Protein AF-A0A7J5ZE96-F1 (afdb_monomer_lite)

InterPro domains:
  IPR052607 Centrosomal protein 104 kDa-like [PTHR13371] (4-85)

Radius of gyration: 20.52 Å; chains: 1; bounding box: 30×46×50 Å

Secondary structure (DSSP, 8-state):
-PPPHHHHHHHHHHHGGG-----------S----HHHHHHHHTTS-HHHHHHHHHHHHHHHHHHHTT-HHHHHHHHHHHHHHHHT-

Foldseek 3Di:
DDDDPVRVVVVVVVVVVVPPPPPDPPDDPPVPDDVVNVVVCVVPHDPVLSVVLVVLVVVLVVCVVVVVVVSNVVSVVVSVVSVVVD

pLDDT: mean 70.99, std 17.48, range [40.69, 93.12]

Sequence (86 aa):
MHPSREQLIEHYLNSTQLESALDTTFMGKCESISPLDDLAFDMYQDPEVAHIIRLLDQKKQDMVRQEKYEQAKNLKQAIADLQKNN

Organism: Dissostichus mawsoni (NCBI:txid36200)

Structure (mmCIF, N/CA/C/O backbone):
data_AF-A0A7J5ZE96-F1
#
_entry.id   AF-A0A7J5ZE96-F1
#
loop_
_atom_site.group_PDB
_atom_site.id
_atom_site.type_symbol
_atom_site.label_atom_id
_atom_site.label_alt_id
_atom_site.label_comp_id
_atom_site.label_asym_id
_atom_site.label_entity_id
_atom_site.label_seq_id
_atom_site.pdbx_PDB_ins_code
_atom_site.Cartn_x
_atom_site.Cartn_y
_atom_site.Cartn_z
_atom_site.occupancy
_atom_site.B_iso_or_equiv
_atom_site.auth_seq_id
_atom_site.auth_comp_id
_atom_site.auth_asym_id
_atom_site.auth_atom_id
_atom_site.pdbx_PDB_model_num
ATOM 1 N N . MET A 1 1 ? 6.502 32.920 -40.856 1.00 48.78 1 MET A N 1
ATOM 2 C CA . MET A 1 1 ? 6.889 33.501 -39.554 1.00 48.78 1 MET A CA 1
ATOM 3 C C . MET A 1 1 ? 6.507 32.486 -38.491 1.00 48.78 1 MET A C 1
ATOM 5 O O . MET A 1 1 ? 5.321 32.220 -38.357 1.00 48.78 1 MET A O 1
ATOM 9 N N . HIS A 1 2 ? 7.478 31.828 -37.853 1.00 55.47 2 HIS A N 1
ATOM 10 C CA . HIS A 1 2 ? 7.197 30.929 -36.727 1.00 55.47 2 HIS A CA 1
ATOM 11 C C . HIS A 1 2 ? 6.984 31.779 -35.467 1.00 55.47 2 HIS A C 1
ATOM 13 O O . HIS A 1 2 ? 7.706 32.767 -35.312 1.00 55.47 2 HIS A O 1
ATOM 19 N N . PRO A 1 3 ? 6.016 31.441 -34.598 1.00 74.62 3 PRO A N 1
ATOM 20 C CA . PRO A 1 3 ? 5.829 32.167 -33.349 1.00 74.62 3 PRO A CA 1
ATOM 21 C C . PRO A 1 3 ? 7.103 32.080 -32.506 1.00 74.62 3 PRO A C 1
ATOM 23 O O . PRO A 1 3 ? 7.713 31.011 -32.402 1.00 74.62 3 PRO A O 1
ATOM 26 N N . SER A 1 4 ? 7.514 33.215 -31.936 1.00 82.31 4 SER A N 1
ATOM 27 C CA . SER A 1 4 ? 8.660 33.246 -31.026 1.00 82.31 4 SER A CA 1
ATOM 28 C C . SER A 1 4 ? 8.319 32.505 -29.736 1.00 82.31 4 SER A C 1
ATOM 30 O O . SER A 1 4 ? 7.153 32.393 -29.346 1.00 82.31 4 SER A O 1
ATOM 32 N N . ARG A 1 5 ? 9.347 32.017 -29.044 1.00 77.56 5 ARG A N 1
ATOM 33 C CA . ARG A 1 5 ? 9.205 31.290 -27.779 1.00 77.56 5 ARG A CA 1
ATOM 34 C C . ARG A 1 5 ? 8.400 32.086 -26.748 1.00 77.56 5 ARG A C 1
ATOM 36 O O . ARG A 1 5 ? 7.619 31.484 -26.019 1.00 77.56 5 ARG A O 1
ATOM 43 N N . GLU A 1 6 ? 8.542 33.412 -26.710 1.00 84.44 6 GLU A N 1
ATOM 44 C CA . GLU A 1 6 ? 7.767 34.254 -25.789 1.00 84.44 6 GLU A CA 1
ATOM 45 C C . GLU A 1 6 ? 6.259 34.196 -26.080 1.00 84.44 6 GLU A C 1
ATOM 47 O O . GLU A 1 6 ? 5.457 34.078 -25.158 1.00 84.44 6 GLU A O 1
ATOM 52 N N . GLN A 1 7 ? 5.871 34.179 -27.358 1.00 80.81 7 GLN A N 1
ATOM 53 C CA . GLN A 1 7 ? 4.464 34.176 -27.773 1.00 80.81 7 GLN A CA 1
ATOM 54 C C . GLN A 1 7 ? 3.757 32.864 -27.414 1.00 80.81 7 GLN A C 1
ATOM 56 O O . GLN A 1 7 ? 2.571 32.856 -27.089 1.00 80.81 7 GLN A O 1
ATOM 61 N N . LEU A 1 8 ? 4.490 31.748 -27.444 1.00 81.88 8 LEU A N 1
ATOM 62 C CA . LEU A 1 8 ? 3.963 30.448 -27.027 1.00 81.88 8 LEU A CA 1
ATOM 63 C C . LEU A 1 8 ? 3.740 30.386 -25.510 1.00 81.88 8 LEU A C 1
ATOM 65 O O . LEU A 1 8 ? 2.752 29.806 -25.062 1.00 81.88 8 LEU A O 1
ATOM 69 N N . ILE A 1 9 ? 4.626 31.010 -24.727 1.00 81.88 9 ILE A N 1
ATOM 70 C CA . ILE A 1 9 ? 4.518 31.058 -23.263 1.00 81.88 9 ILE A CA 1
ATOM 71 C C . ILE A 1 9 ? 3.308 31.901 -22.846 1.00 81.88 9 ILE A C 1
ATOM 73 O O . ILE A 1 9 ? 2.518 31.456 -22.015 1.00 81.88 9 ILE A O 1
ATOM 77 N N . GLU A 1 10 ? 3.113 33.074 -23.452 1.00 83.12 10 GLU A N 1
ATOM 78 C CA . GLU A 1 10 ? 1.952 33.924 -23.153 1.00 83.12 10 GLU A CA 1
ATOM 79 C C . GLU A 1 10 ? 0.624 33.248 -23.505 1.00 83.12 10 GLU A C 1
ATOM 81 O O . GLU A 1 10 ? -0.323 33.303 -22.720 1.00 83.12 10 GLU A O 1
ATOM 86 N N . HIS A 1 11 ? 0.552 32.560 -24.650 1.00 78.19 11 HIS A N 1
ATOM 87 C CA . HIS A 1 11 ? -0.650 31.820 -25.037 1.00 78.19 11 HIS A CA 1
ATOM 88 C C . HIS A 1 11 ? -1.004 30.739 -24.007 1.00 78.19 11 HIS A C 1
ATOM 90 O O 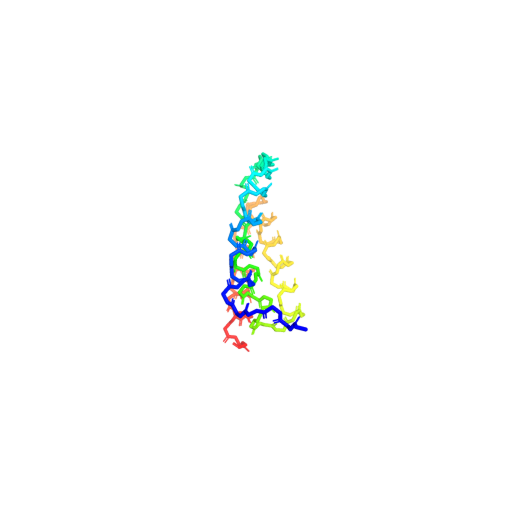. HIS A 1 11 ? -2.174 30.563 -23.662 1.00 78.19 11 HIS A O 1
ATOM 96 N N . TYR A 1 12 ? 0.003 30.036 -23.486 1.00 74.56 12 TYR A N 1
ATOM 97 C CA . TYR A 1 12 ? -0.210 29.000 -22.482 1.00 74.56 12 TYR A CA 1
ATOM 98 C C . TYR A 1 12 ? -0.703 29.593 -21.159 1.00 74.56 12 TYR A C 1
ATOM 100 O O . TYR A 1 12 ? -1.721 29.153 -20.636 1.00 74.56 12 TYR A O 1
ATOM 108 N N . LEU A 1 13 ? -0.052 30.651 -20.667 1.00 79.12 13 LEU A N 1
ATOM 109 C CA . LEU A 1 13 ? -0.434 31.323 -19.419 1.00 79.12 13 LEU A CA 1
ATOM 110 C C . LEU A 1 13 ? -1.847 31.921 -19.474 1.00 79.12 13 LEU A C 1
ATOM 112 O O . LEU A 1 13 ? -2.571 31.885 -18.480 1.00 79.12 13 LEU A O 1
ATOM 116 N N . ASN A 1 14 ? -2.258 32.429 -20.637 1.00 69.31 14 ASN A N 1
ATOM 117 C CA . ASN A 1 14 ? -3.606 32.957 -20.836 1.00 69.31 14 ASN A CA 1
ATOM 118 C C . ASN A 1 14 ? -4.671 31.853 -20.944 1.00 69.31 14 ASN A C 1
ATOM 120 O O . ASN A 1 14 ? -5.817 32.083 -20.564 1.00 69.31 14 ASN A O 1
ATOM 124 N N . SER A 1 15 ? -4.307 30.656 -21.416 1.00 58.16 15 SER A N 1
ATOM 125 C CA . SER A 1 15 ? -5.241 29.529 -21.567 1.00 58.16 15 SER A CA 1
ATOM 126 C C . SER A 1 15 ? -5.582 28.867 -20.225 1.00 58.16 15 SER A C 1
ATOM 128 O O . SER A 1 15 ? -6.722 28.459 -20.012 1.00 58.16 15 SER A O 1
ATOM 130 N N . THR A 1 16 ? -4.637 28.824 -19.279 1.00 54.19 16 THR A N 1
ATOM 131 C CA . THR A 1 16 ? -4.807 28.153 -17.975 1.00 54.19 16 THR A CA 1
ATOM 132 C C . THR A 1 16 ? -5.887 28.788 -17.087 1.00 54.19 16 THR A C 1
ATOM 134 O O . THR A 1 16 ? -6.434 28.120 -16.213 1.00 54.19 16 THR A O 1
ATOM 137 N N . GLN A 1 17 ? -6.249 30.058 -17.305 1.00 51.09 17 GLN A N 1
ATOM 138 C CA . GLN A 1 17 ? -7.318 30.705 -16.530 1.00 51.09 17 GLN A CA 1
ATOM 139 C C . GLN A 1 17 ? -8.734 30.214 -16.889 1.00 51.09 17 GLN A C 1
ATOM 141 O O . GLN A 1 17 ? -9.655 30.459 -16.113 1.00 51.09 17 GLN A O 1
ATOM 146 N N . LEU A 1 18 ? -8.935 29.497 -18.007 1.00 48.69 18 LEU A N 1
ATOM 147 C CA . LEU A 1 18 ? -10.270 29.039 -18.424 1.00 48.69 18 LEU A CA 1
ATOM 148 C C . LEU A 1 18 ? -10.670 27.651 -17.874 1.00 48.69 18 LEU A C 1
ATOM 150 O O . LEU A 1 18 ? -11.848 27.311 -17.913 1.00 48.69 18 LEU A O 1
ATOM 154 N N . GLU A 1 19 ? -9.739 26.864 -17.321 1.00 47.03 19 GLU A N 1
ATOM 155 C CA . GLU A 1 19 ? -10.006 25.501 -16.806 1.00 47.03 19 GLU A CA 1
ATOM 156 C C . GLU A 1 19 ? -10.202 25.424 -15.278 1.00 47.03 19 GLU A C 1
ATOM 158 O O . GLU A 1 19 ? -10.156 24.354 -14.675 1.00 47.03 19 GLU A O 1
ATOM 163 N N . SER A 1 20 ? -10.500 26.547 -14.617 1.00 48.41 20 SER A N 1
ATOM 164 C CA . SER A 1 20 ? -10.877 26.570 -13.190 1.00 48.41 20 SER A CA 1
ATOM 165 C C . SER A 1 20 ? -12.348 26.180 -12.960 1.00 48.41 20 SER A C 1
ATOM 167 O O . SER A 1 20 ? -13.070 26.860 -12.233 1.00 48.41 20 SER A O 1
ATOM 169 N N . ALA A 1 21 ? -12.812 25.109 -13.610 1.00 48.81 21 ALA A N 1
ATOM 170 C CA . ALA A 1 21 ? -14.205 24.656 -13.552 1.00 48.81 21 ALA A CA 1
ATOM 171 C C . ALA A 1 21 ? -14.369 23.126 -13.482 1.00 48.81 21 ALA A C 1
ATOM 173 O O . ALA A 1 21 ? -15.350 22.588 -13.987 1.00 48.81 21 ALA A O 1
ATOM 174 N N . LEU A 1 22 ? -13.453 22.410 -12.825 1.00 46.97 22 LEU A N 1
ATOM 175 C CA . LEU A 1 22 ? -13.714 21.029 -12.400 1.00 46.97 22 LEU A CA 1
ATOM 176 C C . LEU A 1 22 ? -14.173 21.012 -10.939 1.00 46.97 22 LEU A C 1
ATOM 178 O O . LEU A 1 22 ? -13.490 20.534 -10.036 1.00 46.97 22 LEU A O 1
ATOM 182 N N . ASP A 1 23 ? -15.369 21.562 -10.736 1.00 46.38 23 ASP A N 1
ATOM 183 C CA . ASP A 1 23 ? -16.248 21.189 -9.635 1.00 46.38 23 ASP A CA 1
ATOM 184 C C . ASP A 1 23 ? -16.672 19.731 -9.859 1.00 46.38 23 ASP A C 1
ATOM 186 O O . ASP A 1 23 ? -17.538 19.425 -10.676 1.00 46.38 23 ASP A O 1
ATOM 190 N N . THR A 1 24 ? -16.015 18.796 -9.177 1.00 44.09 24 THR A N 1
ATOM 191 C CA . THR A 1 24 ? -16.610 17.485 -8.931 1.00 44.09 24 THR A CA 1
ATOM 192 C C . THR A 1 24 ? -16.400 17.118 -7.477 1.00 44.09 24 THR A C 1
ATOM 194 O O . THR A 1 24 ? -15.302 16.849 -6.985 1.00 44.09 24 THR A O 1
ATOM 197 N N . THR A 1 25 ? -17.513 17.185 -6.765 1.00 47.72 25 THR A N 1
ATOM 198 C CA . THR A 1 25 ? -17.702 16.719 -5.404 1.00 47.72 25 THR A CA 1
ATOM 199 C C . THR A 1 25 ? -17.348 15.229 -5.334 1.00 47.72 25 THR A C 1
ATOM 201 O O . THR A 1 25 ? -18.190 14.363 -5.553 1.00 47.72 25 THR A O 1
ATOM 204 N N . PHE A 1 26 ? -16.093 14.909 -5.009 1.00 41.16 26 PHE A N 1
ATOM 205 C CA . PHE A 1 26 ? -15.676 13.554 -4.641 1.00 41.16 26 PHE A CA 1
ATOM 206 C C . PHE A 1 26 ? -16.082 13.288 -3.1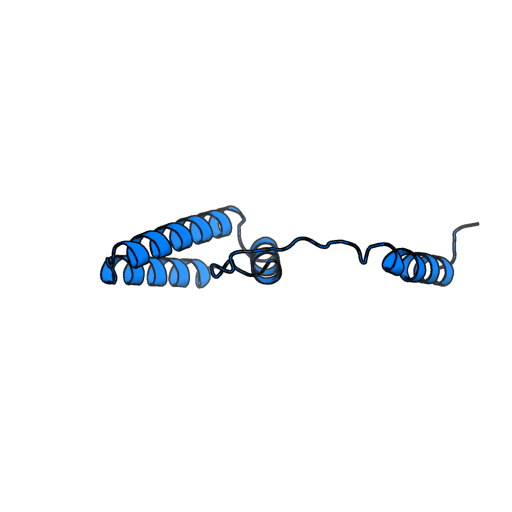79 1.00 41.16 26 PHE A C 1
ATOM 208 O O . PHE A 1 26 ? -15.279 13.323 -2.242 1.00 41.16 26 PHE A O 1
ATOM 215 N N . MET A 1 27 ? -17.387 13.084 -2.973 1.00 43.94 27 MET A N 1
ATOM 216 C CA . MET A 1 27 ? -17.911 12.386 -1.800 1.00 43.94 27 MET A CA 1
ATOM 217 C C . MET A 1 27 ? -17.285 10.990 -1.760 1.00 43.94 27 MET A C 1
ATOM 219 O O . MET A 1 27 ? -17.420 10.221 -2.706 1.00 43.94 27 MET A O 1
ATOM 223 N N . GLY A 1 28 ? -16.632 10.655 -0.647 1.00 40.88 28 GLY A N 1
ATOM 224 C CA . GLY A 1 28 ? -16.122 9.306 -0.399 1.00 40.88 28 GLY A CA 1
ATOM 225 C C . GLY A 1 28 ? -14.610 9.188 -0.518 1.00 40.88 28 GLY A C 1
ATOM 226 O O . GLY A 1 28 ? -14.104 8.383 -1.290 1.00 40.88 28 GLY A O 1
ATOM 227 N N . LYS A 1 29 ? -13.884 9.925 0.325 1.00 40.69 29 LYS A N 1
ATOM 228 C CA . LYS A 1 29 ? -12.489 9.618 0.650 1.00 40.69 29 LYS A CA 1
ATOM 229 C C . LYS A 1 29 ? -12.445 8.330 1.496 1.00 40.69 29 LYS A C 1
ATOM 231 O O . LYS A 1 29 ? -12.145 8.370 2.682 1.00 40.69 29 LYS A O 1
ATOM 236 N N . CYS A 1 30 ? -12.803 7.186 0.904 1.00 44.16 30 CYS A N 1
ATOM 237 C CA . CYS A 1 30 ? -11.980 5.998 1.131 1.00 44.16 30 CYS A CA 1
ATOM 238 C C . CYS A 1 30 ? -10.587 6.385 0.638 1.00 44.16 30 CYS A C 1
ATOM 240 O O . CYS A 1 30 ? -10.499 7.148 -0.317 1.00 44.16 30 CYS A O 1
ATOM 242 N N . GLU A 1 31 ? -9.535 5.942 1.311 1.00 49.75 31 GLU A N 1
ATOM 243 C CA . GLU A 1 31 ? -8.131 6.274 1.042 1.00 49.75 31 GLU A CA 1
ATOM 244 C C . GLU A 1 31 ? -7.682 5.774 -0.350 1.00 49.75 31 GLU A C 1
ATOM 246 O O . GLU A 1 31 ? -6.836 4.896 -0.482 1.00 49.75 31 GLU A O 1
ATOM 251 N N . SER A 1 32 ? -8.292 6.295 -1.413 1.00 53.06 32 SER A N 1
ATOM 252 C CA . SER A 1 32 ? -7.880 6.126 -2.789 1.00 53.06 32 SER A CA 1
ATOM 253 C C . SER A 1 32 ? -6.575 6.892 -2.920 1.00 53.06 32 SER A C 1
ATOM 255 O O . SER A 1 32 ? -6.588 8.126 -2.922 1.00 53.06 32 SER A O 1
ATOM 257 N N . ILE A 1 33 ? -5.471 6.141 -2.918 1.00 56.94 33 ILE A N 1
ATOM 258 C CA . ILE A 1 33 ? -4.230 6.419 -3.654 1.00 56.94 33 ILE A CA 1
ATOM 259 C C . ILE A 1 33 ? -4.354 7.695 -4.490 1.00 56.94 33 ILE A C 1
ATOM 261 O O . ILE A 1 33 ? -5.200 7.782 -5.384 1.00 56.94 33 ILE A O 1
ATOM 265 N N . SER A 1 34 ? -3.587 8.727 -4.122 1.00 51.59 34 SER A N 1
ATOM 266 C CA . SER A 1 34 ? -3.710 10.020 -4.791 1.00 51.59 34 SER A CA 1
ATOM 267 C C . SER A 1 34 ? -3.386 9.855 -6.278 1.00 51.59 34 SER A C 1
ATOM 269 O O . SER A 1 34 ? -2.500 9.075 -6.614 1.00 51.59 34 SER A O 1
ATOM 271 N N . PRO A 1 35 ? -4.005 10.636 -7.179 1.00 55.66 35 PRO A N 1
ATOM 272 C CA . PRO A 1 35 ? -3.678 10.612 -8.611 1.00 55.66 35 PRO A CA 1
ATOM 273 C C . PRO A 1 35 ? -2.183 10.831 -8.900 1.00 55.66 35 PRO A C 1
ATOM 275 O O . PRO A 1 35 ? -1.668 10.429 -9.936 1.00 55.66 35 PRO A O 1
ATOM 278 N N . LEU A 1 36 ? -1.486 11.478 -7.963 1.00 50.09 36 LEU A N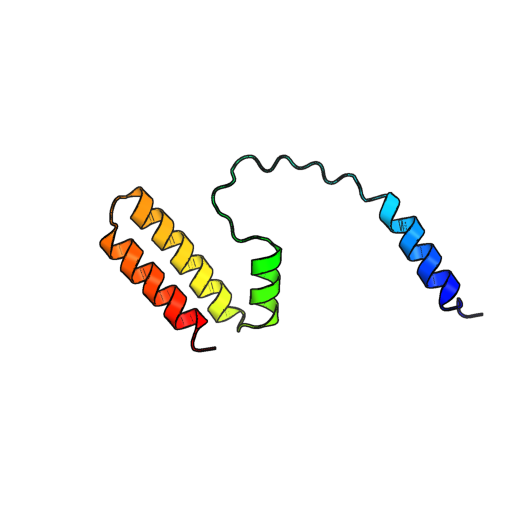 1
ATOM 279 C CA . LEU A 1 36 ? -0.042 11.683 -7.981 1.00 50.09 36 LEU A CA 1
ATOM 280 C C . LEU A 1 36 ? 0.750 10.417 -7.617 1.00 50.09 36 LEU A C 1
ATOM 282 O O . LEU A 1 36 ? 1.811 10.209 -8.195 1.00 50.09 36 LEU A O 1
ATOM 286 N N . ASP A 1 37 ? 0.242 9.576 -6.709 1.00 57.41 37 ASP A N 1
ATOM 287 C CA . ASP A 1 37 ? 0.831 8.265 -6.403 1.00 57.41 37 ASP A CA 1
ATOM 288 C C . ASP A 1 37 ? 0.621 7.297 -7.569 1.00 57.41 37 ASP A C 1
ATOM 290 O O . ASP A 1 37 ? 1.553 6.590 -7.931 1.00 57.41 37 ASP A O 1
ATOM 294 N N . ASP A 1 38 ? -0.556 7.327 -8.206 1.00 60.12 38 ASP A N 1
ATOM 295 C CA . ASP A 1 38 ? -0.848 6.553 -9.419 1.00 60.12 38 ASP A CA 1
ATOM 296 C C . ASP A 1 38 ? 0.085 6.942 -10.577 1.00 60.12 38 ASP A C 1
ATOM 298 O O . ASP A 1 38 ? 0.672 6.069 -11.206 1.00 60.12 38 ASP A O 1
ATOM 302 N N . LEU A 1 39 ? 0.305 8.241 -10.814 1.00 55.91 39 LEU A N 1
ATOM 303 C CA . LEU A 1 39 ? 1.229 8.713 -11.852 1.00 55.91 39 LEU A CA 1
ATOM 304 C C . LEU A 1 39 ? 2.697 8.398 -11.518 1.00 55.91 39 LEU A C 1
ATOM 306 O O . LEU A 1 39 ? 3.471 8.050 -12.406 1.00 55.91 39 LEU A O 1
ATOM 310 N N . ALA A 1 40 ? 3.096 8.501 -10.248 1.00 59.06 40 ALA A N 1
ATOM 311 C CA . ALA A 1 40 ? 4.441 8.133 -9.811 1.00 59.06 40 ALA A CA 1
ATOM 312 C C . ALA A 1 40 ? 4.701 6.618 -9.933 1.00 59.06 40 ALA A C 1
ATOM 314 O O . ALA A 1 40 ? 5.824 6.225 -10.244 1.00 59.06 40 ALA A O 1
ATOM 315 N N . PHE A 1 41 ? 3.673 5.783 -9.742 1.00 55.81 41 PHE A N 1
ATOM 316 C CA . PHE A 1 41 ? 3.710 4.337 -9.980 1.00 55.81 41 PHE A CA 1
ATOM 317 C C . PHE A 1 41 ? 3.734 3.992 -11.473 1.00 55.81 41 PHE A C 1
ATOM 319 O O . PHE A 1 41 ? 4.624 3.266 -11.909 1.00 55.81 41 PHE A O 1
ATOM 326 N N . ASP A 1 42 ? 2.814 4.551 -12.262 1.00 54.72 42 ASP A N 1
ATOM 327 C CA . ASP A 1 42 ? 2.675 4.286 -13.702 1.00 54.72 42 ASP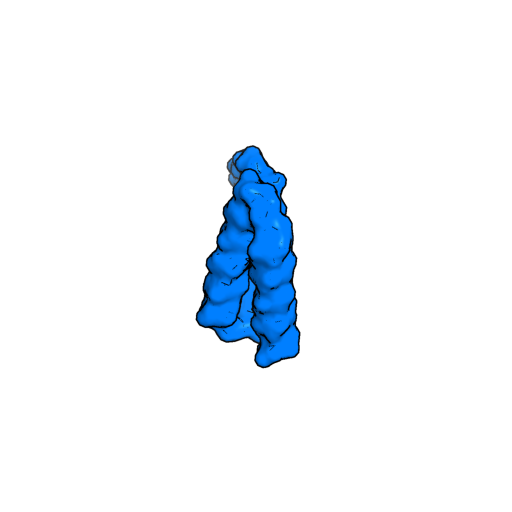 A CA 1
ATOM 328 C C . ASP A 1 42 ? 3.904 4.741 -14.508 1.00 54.72 42 ASP A C 1
ATOM 330 O O . ASP A 1 42 ? 4.161 4.241 -15.603 1.00 54.72 42 ASP A O 1
ATOM 334 N N . MET A 1 43 ? 4.681 5.693 -13.979 1.00 56.91 43 MET A N 1
ATOM 335 C CA . MET A 1 43 ? 5.901 6.192 -14.618 1.00 56.91 43 MET A CA 1
ATOM 336 C C . MET A 1 43 ? 7.184 5.435 -14.231 1.00 56.91 43 MET A C 1
ATOM 338 O O . MET A 1 43 ? 8.181 5.588 -14.936 1.00 56.91 43 MET A O 1
ATOM 342 N N . TYR A 1 44 ? 7.194 4.656 -13.140 1.00 54.09 44 TYR A N 1
ATOM 343 C CA . TYR A 1 44 ? 8.402 3.978 -12.627 1.00 54.09 44 TYR A CA 1
ATOM 344 C C . TYR A 1 44 ? 8.268 2.457 -12.449 1.00 54.09 44 TYR A C 1
ATOM 346 O O . TYR A 1 44 ? 9.292 1.795 -12.288 1.00 54.09 44 TYR A O 1
ATOM 354 N N . GLN A 1 45 ? 7.061 1.889 -12.494 1.00 56.81 45 GLN A N 1
ATOM 355 C CA . GLN A 1 45 ? 6.835 0.445 -12.397 1.00 56.81 45 GLN A CA 1
ATOM 356 C C . GLN A 1 45 ? 6.285 -0.156 -13.690 1.00 56.81 45 GLN A C 1
ATOM 358 O O . GLN A 1 45 ? 5.631 0.509 -14.489 1.00 56.81 45 GLN A O 1
ATOM 363 N N . ASP A 1 46 ? 6.535 -1.456 -13.862 1.00 70.38 46 ASP A N 1
ATOM 364 C CA . ASP A 1 46 ? 5.877 -2.269 -14.878 1.00 70.38 46 ASP A CA 1
ATOM 365 C C . ASP A 1 46 ? 4.343 -2.147 -14.711 1.00 70.38 46 ASP A C 1
ATOM 367 O O . ASP A 1 46 ? 3.835 -2.397 -13.608 1.00 70.38 46 ASP A O 1
ATOM 371 N N . PRO A 1 47 ? 3.587 -1.755 -15.757 1.00 71.38 47 PRO A N 1
ATOM 372 C CA . PRO A 1 47 ? 2.132 -1.606 -15.685 1.00 71.38 47 PRO A CA 1
ATOM 373 C C . PRO A 1 47 ? 1.418 -2.876 -15.194 1.00 71.38 47 PRO A C 1
ATOM 375 O O . PRO A 1 47 ? 0.330 -2.794 -14.616 1.00 71.38 47 PRO A O 1
ATOM 378 N N . GLU A 1 48 ? 2.032 -4.051 -15.354 1.00 75.88 48 GLU A N 1
ATOM 379 C CA . GLU A 1 48 ? 1.530 -5.304 -14.792 1.00 75.88 48 GLU A CA 1
ATOM 380 C C . GLU A 1 48 ? 1.628 -5.335 -13.254 1.00 75.88 48 GLU A C 1
ATOM 382 O O . GLU A 1 48 ? 0.672 -5.706 -12.567 1.00 75.88 48 GLU A O 1
ATOM 387 N N . VAL A 1 49 ? 2.744 -4.870 -12.684 1.00 78.00 49 VAL A N 1
ATOM 388 C CA . VAL A 1 49 ? 2.979 -4.834 -11.230 1.00 78.00 49 VAL A CA 1
ATOM 389 C C . VAL A 1 49 ? 2.061 -3.818 -10.548 1.00 78.00 49 VAL A C 1
ATOM 391 O O . VAL A 1 49 ? 1.470 -4.125 -9.506 1.00 78.00 49 VAL A O 1
ATOM 394 N N . ALA A 1 50 ? 1.864 -2.647 -11.161 1.00 78.38 50 ALA A N 1
ATOM 395 C CA . ALA A 1 50 ? 0.933 -1.634 -10.669 1.00 78.38 50 ALA A CA 1
ATOM 396 C C . ALA A 1 50 ? -0.505 -2.182 -10.589 1.00 78.38 50 ALA A C 1
ATOM 398 O O . ALA A 1 50 ? -1.190 -2.023 -9.571 1.00 78.38 50 ALA A O 1
ATOM 399 N N . HIS A 1 51 ? -0.950 -2.909 -11.620 1.00 81.62 51 HIS A N 1
ATOM 400 C CA . HIS A 1 51 ? -2.263 -3.553 -11.631 1.00 81.62 51 HIS A CA 1
ATOM 401 C C . HIS A 1 51 ? -2.415 -4.593 -10.508 1.00 81.62 51 HIS A C 1
ATOM 403 O O . HIS A 1 51 ? -3.426 -4.607 -9.796 1.00 81.62 51 HIS A O 1
ATOM 409 N N . ILE A 1 52 ? -1.392 -5.428 -10.297 1.00 85.69 52 ILE A N 1
ATOM 410 C CA . ILE A 1 52 ? -1.382 -6.447 -9.238 1.00 85.69 52 ILE A CA 1
ATOM 411 C C . ILE A 1 52 ? -1.460 -5.797 -7.850 1.00 85.69 52 ILE A C 1
ATOM 413 O O . ILE A 1 52 ? -2.244 -6.239 -7.007 1.00 85.69 52 ILE A O 1
ATOM 417 N N . ILE A 1 53 ? -0.701 -4.727 -7.603 1.00 85.12 53 ILE A N 1
ATOM 418 C CA . ILE A 1 53 ? -0.700 -4.025 -6.312 1.00 85.12 53 ILE A CA 1
ATOM 419 C C . ILE A 1 53 ? -2.075 -3.423 -6.002 1.00 85.12 53 ILE A C 1
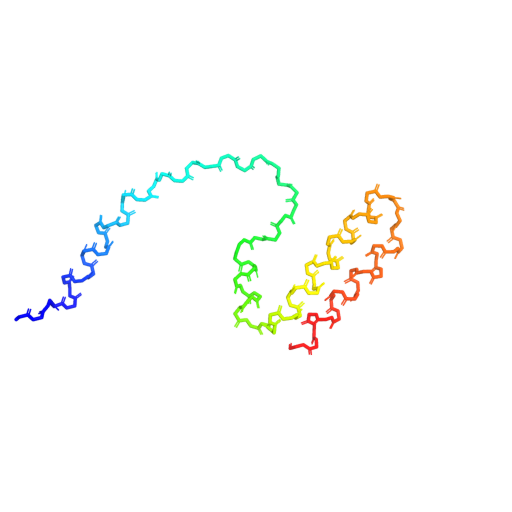ATOM 421 O O . ILE A 1 53 ? -2.566 -3.586 -4.882 1.00 85.12 53 ILE A O 1
ATOM 425 N N . ARG A 1 54 ? -2.747 -2.812 -6.987 1.00 85.69 54 ARG A N 1
ATOM 426 C CA . ARG A 1 54 ? -4.113 -2.279 -6.814 1.00 85.69 54 ARG A CA 1
ATOM 427 C C . ARG A 1 54 ? -5.112 -3.379 -6.452 1.00 85.69 54 ARG A C 1
ATOM 429 O O . ARG A 1 54 ? -5.928 -3.199 -5.548 1.00 85.69 54 ARG A O 1
ATOM 436 N N . LEU A 1 55 ? -5.021 -4.538 -7.107 1.00 88.06 55 LEU A N 1
ATOM 437 C CA . LEU A 1 55 ? -5.881 -5.685 -6.810 1.00 88.06 55 LEU A CA 1
ATOM 438 C C . LEU A 1 55 ? -5.651 -6.222 -5.387 1.00 88.06 55 LEU A C 1
ATOM 440 O O . LEU A 1 55 ? -6.604 -6.545 -4.671 1.00 88.06 55 LEU A O 1
ATOM 444 N N . LEU A 1 56 ? -4.388 -6.303 -4.960 1.00 89.50 56 LEU A N 1
ATOM 445 C CA . LEU A 1 56 ? -4.029 -6.738 -3.612 1.00 89.50 56 LEU A CA 1
ATOM 446 C C . LEU A 1 56 ? -4.498 -5.744 -2.545 1.00 89.50 56 LEU A C 1
ATOM 448 O O . LEU A 1 56 ? -4.996 -6.178 -1.502 1.00 89.50 56 LEU A O 1
ATOM 452 N N . ASP A 1 57 ? -4.390 -4.437 -2.796 1.00 88.06 57 ASP A N 1
ATOM 453 C CA . ASP A 1 57 ? -4.854 -3.422 -1.848 1.00 88.06 57 ASP A CA 1
ATOM 454 C C . ASP A 1 57 ? -6.378 -3.453 -1.694 1.00 88.06 57 ASP A C 1
ATOM 456 O O . ASP A 1 57 ? -6.884 -3.461 -0.569 1.00 88.06 57 ASP A O 1
ATOM 460 N N . GLN A 1 58 ? -7.114 -3.614 -2.798 1.00 89.50 58 GLN A N 1
ATOM 461 C CA . GLN A 1 58 ? -8.567 -3.780 -2.761 1.00 89.50 58 GLN A CA 1
ATOM 462 C C . GLN A 1 58 ? -8.971 -4.990 -1.907 1.00 89.50 58 GLN A C 1
ATOM 464 O O . GLN A 1 58 ? -9.826 -4.889 -1.023 1.00 89.50 58 GLN A O 1
ATOM 469 N N . LYS A 1 59 ? -8.292 -6.127 -2.099 1.00 90.38 59 LYS A N 1
ATOM 470 C CA . LYS A 1 59 ? -8.535 -7.342 -1.315 1.00 90.38 59 LYS A CA 1
ATOM 471 C C . LYS A 1 59 ? -8.175 -7.158 0.158 1.00 90.38 59 LYS A C 1
ATOM 473 O O . LYS A 1 59 ? -8.869 -7.680 1.029 1.00 90.38 59 LYS A O 1
ATOM 478 N N . LYS A 1 60 ? -7.112 -6.406 0.465 1.00 91.88 60 LYS A N 1
ATOM 479 C CA . LYS A 1 60 ? -6.744 -6.058 1.845 1.00 91.88 60 LYS A CA 1
ATOM 480 C C . LYS A 1 60 ? -7.874 -5.270 2.502 1.00 91.88 60 LYS A C 1
ATOM 482 O O . LYS A 1 60 ? -8.246 -5.604 3.625 1.00 91.88 60 LYS A O 1
ATOM 487 N N . GLN A 1 61 ? -8.442 -4.278 1.816 1.00 86.31 61 GLN A N 1
ATOM 488 C CA . GLN A 1 61 ? -9.569 -3.499 2.339 1.00 86.31 61 GLN A CA 1
ATOM 489 C C . GLN A 1 61 ? -10.788 -4.385 2.631 1.00 86.31 61 GLN A C 1
ATOM 491 O O . GLN A 1 61 ? -11.397 -4.248 3.693 1.00 86.31 61 GLN A O 1
ATOM 496 N N . ASP A 1 62 ? -11.095 -5.354 1.765 1.00 91.62 62 ASP A N 1
ATOM 497 C CA . ASP A 1 62 ? -12.166 -6.325 2.023 1.00 91.62 62 ASP A CA 1
ATOM 498 C C . ASP A 1 62 ? -11.886 -7.201 3.249 1.00 91.62 62 ASP A C 1
ATOM 500 O O . ASP A 1 62 ? -12.794 -7.472 4.036 1.00 91.62 62 ASP A O 1
ATOM 504 N N . MET A 1 63 ? -10.635 -7.625 3.454 1.00 89.94 63 MET A N 1
ATOM 505 C CA . MET A 1 63 ? -10.256 -8.397 4.643 1.00 89.94 63 MET A CA 1
ATOM 506 C C . MET A 1 63 ? -10.353 -7.565 5.923 1.00 89.94 63 MET A C 1
ATOM 508 O O . MET A 1 63 ? -10.791 -8.088 6.944 1.00 89.94 63 MET A O 1
ATOM 512 N N . VAL A 1 64 ? -10.006 -6.275 5.872 1.00 86.94 64 VAL A N 1
ATOM 513 C CA . VAL A 1 64 ? -10.191 -5.345 6.998 1.00 86.94 64 VAL A CA 1
ATOM 514 C C . VAL A 1 64 ? -11.675 -5.176 7.322 1.00 86.94 64 VAL A C 1
ATOM 516 O O . VAL A 1 64 ? -12.052 -5.278 8.485 1.00 86.94 64 VAL A O 1
ATOM 519 N N . ARG A 1 65 ? -12.534 -5.001 6.308 1.00 89.75 65 ARG A N 1
ATOM 520 C CA . ARG A 1 65 ? -13.995 -4.898 6.490 1.00 89.75 65 ARG A CA 1
ATOM 521 C C . ARG A 1 65 ? -14.616 -6.165 7.080 1.00 89.75 65 ARG A C 1
ATOM 523 O O . ARG A 1 65 ? -15.611 -6.080 7.785 1.00 89.75 65 ARG A O 1
ATOM 530 N N . GLN A 1 66 ? -14.032 -7.326 6.792 1.00 93.12 66 GLN A N 1
ATOM 531 C CA . GLN A 1 66 ? -14.443 -8.622 7.342 1.00 93.12 66 GLN A CA 1
ATOM 532 C C . GLN A 1 66 ? -13.773 -8.951 8.688 1.00 93.12 66 GLN A C 1
ATOM 534 O O . GLN A 1 66 ? -13.890 -10.084 9.148 1.00 93.12 66 GLN A O 1
ATOM 539 N N . GLU A 1 67 ? -13.024 -8.013 9.281 1.00 92.56 67 GLU A N 1
ATOM 540 C CA . GLU A 1 67 ? -12.266 -8.196 10.529 1.00 92.56 67 GLU A CA 1
ATOM 541 C C . GLU A 1 67 ? -11.226 -9.336 10.474 1.00 92.56 67 GLU A C 1
ATOM 543 O O . GLU A 1 67 ? -10.743 -9.846 11.487 1.00 92.56 67 GLU A O 1
ATOM 548 N N . LYS A 1 68 ? -10.812 -9.727 9.264 1.00 91.50 68 LYS A N 1
ATOM 549 C CA . LYS A 1 68 ? -9.781 -10.741 9.001 1.00 91.50 68 LYS A CA 1
ATOM 550 C C . LYS A 1 68 ? -8.395 -10.101 9.003 1.00 91.50 68 LYS A C 1
ATOM 552 O O . LYS A 1 68 ? -7.673 -10.120 8.004 1.00 91.50 68 LYS A O 1
ATOM 557 N N . TYR A 1 69 ? -8.008 -9.536 10.143 1.00 88.31 69 TYR A N 1
ATOM 558 C CA . TYR A 1 69 ? -6.801 -8.712 10.264 1.00 88.31 69 TYR A CA 1
ATOM 559 C C . TYR A 1 69 ? -5.499 -9.457 9.939 1.00 88.31 69 TYR A C 1
ATOM 561 O O . TYR A 1 69 ? -4.594 -8.862 9.359 1.00 88.31 69 TYR A O 1
ATOM 569 N N . GLU A 1 70 ? -5.404 -10.758 10.227 1.00 92.62 70 GLU A N 1
ATOM 570 C CA . GLU A 1 70 ? -4.226 -11.552 9.838 1.00 92.62 70 GLU A CA 1
ATOM 571 C C . GLU A 1 70 ? -4.092 -11.695 8.317 1.00 92.62 70 GLU A C 1
ATOM 573 O O . GLU A 1 70 ? -3.004 -11.560 7.760 1.00 92.62 70 GLU A O 1
ATOM 578 N N . GLN A 1 71 ? -5.208 -11.863 7.604 1.00 90.50 71 GLN A N 1
ATOM 579 C CA . GLN A 1 71 ? -5.187 -11.921 6.141 1.00 90.50 71 GLN A CA 1
ATOM 580 C C . GLN A 1 71 ? -4.856 -10.548 5.540 1.00 90.50 71 GLN A C 1
ATOM 582 O O . GLN A 1 71 ? -4.093 -10.466 4.579 1.00 90.50 71 GLN A O 1
ATOM 587 N N . ALA A 1 72 ? -5.357 -9.465 6.142 1.00 91.00 72 ALA A N 1
ATOM 588 C CA . ALA A 1 72 ? -4.999 -8.105 5.749 1.00 91.00 72 ALA A CA 1
ATOM 589 C C . ALA A 1 72 ? -3.501 -7.805 5.957 1.00 91.00 72 ALA A C 1
ATOM 591 O O . ALA A 1 72 ? -2.880 -7.178 5.099 1.00 91.00 72 ALA A O 1
ATOM 592 N N . LYS A 1 73 ? -2.891 -8.284 7.052 1.00 91.62 73 LYS A N 1
ATOM 593 C CA . LYS A 1 73 ? -1.441 -8.154 7.291 1.00 91.62 73 LYS A CA 1
ATOM 594 C C . LYS A 1 73 ? -0.618 -8.879 6.228 1.00 91.62 73 LYS A C 1
ATOM 596 O O . LYS A 1 73 ? 0.323 -8.291 5.703 1.00 91.62 73 LYS A O 1
ATOM 601 N N . ASN A 1 74 ? -1.005 -10.104 5.869 1.00 92.62 74 ASN A N 1
ATOM 602 C CA . ASN A 1 74 ? -0.325 -10.866 4.819 1.00 92.62 74 ASN A CA 1
ATOM 603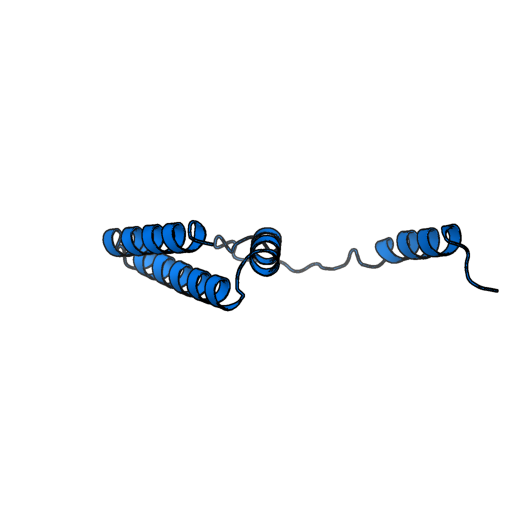 C C . ASN A 1 74 ? -0.379 -10.140 3.467 1.00 92.62 74 ASN A C 1
ATOM 605 O O . ASN A 1 74 ? 0.630 -10.048 2.774 1.00 92.62 74 ASN A O 1
ATOM 609 N N . LEU A 1 75 ? -1.537 -9.568 3.118 1.00 89.88 75 LEU A N 1
ATOM 610 C CA . LEU A 1 75 ? -1.696 -8.785 1.889 1.00 89.88 75 LEU A CA 1
ATOM 611 C C . LEU A 1 75 ? -0.858 -7.502 1.916 1.00 89.88 75 LEU A C 1
ATOM 613 O O . LEU A 1 75 ? -0.211 -7.178 0.926 1.00 89.88 75 LEU A O 1
ATOM 617 N N . LYS A 1 76 ? -0.799 -6.806 3.059 1.00 89.31 76 LYS A N 1
ATOM 618 C CA . LYS A 1 76 ? 0.070 -5.635 3.238 1.00 89.31 76 LYS A CA 1
ATOM 619 C C . LYS A 1 76 ? 1.550 -5.982 3.026 1.00 89.31 76 LYS A C 1
ATOM 621 O O . LYS A 1 76 ? 2.253 -5.212 2.378 1.00 89.31 76 LYS A O 1
ATOM 626 N N . GLN A 1 77 ? 2.017 -7.114 3.556 1.00 91.19 77 GLN A N 1
ATOM 627 C CA . GLN A 1 77 ? 3.404 -7.553 3.377 1.00 91.19 77 GLN A CA 1
ATOM 628 C C . GLN A 1 77 ? 3.696 -7.895 1.912 1.00 91.19 77 GLN A C 1
ATOM 630 O O . GLN A 1 77 ? 4.681 -7.413 1.366 1.00 91.19 77 GLN A O 1
ATOM 635 N N . ALA A 1 78 ? 2.797 -8.634 1.255 1.00 88.62 78 ALA A N 1
ATOM 636 C CA . ALA A 1 78 ? 2.936 -8.972 -0.160 1.00 88.62 78 ALA A CA 1
ATOM 637 C C . ALA A 1 78 ? 3.014 -7.724 -1.060 1.00 88.62 78 ALA A C 1
ATOM 639 O O . ALA A 1 78 ? 3.830 -7.680 -1.975 1.00 88.62 78 ALA A O 1
ATOM 640 N N . ILE A 1 79 ? 2.213 -6.689 -0.775 1.00 86.94 79 ILE A N 1
ATOM 641 C CA . ILE A 1 79 ? 2.278 -5.401 -1.485 1.00 86.94 79 ILE A CA 1
ATOM 642 C C . ILE A 1 79 ? 3.644 -4.731 -1.283 1.00 86.94 79 ILE A C 1
ATOM 644 O O . ILE A 1 79 ? 4.253 -4.291 -2.254 1.00 86.94 79 ILE A O 1
ATOM 648 N N . ALA A 1 80 ? 4.148 -4.677 -0.046 1.00 85.62 80 ALA A N 1
ATOM 649 C CA . ALA A 1 80 ? 5.447 -4.072 0.253 1.00 85.62 80 ALA A CA 1
ATOM 650 C C . ALA A 1 80 ? 6.613 -4.822 -0.416 1.00 85.62 80 ALA A C 1
ATOM 652 O O . ALA A 1 80 ? 7.555 -4.197 -0.901 1.00 85.62 80 ALA A O 1
ATOM 653 N N . ASP A 1 81 ? 6.541 -6.151 -0.482 1.00 85.12 81 ASP A N 1
ATOM 654 C CA . ASP A 1 81 ? 7.558 -6.970 -1.142 1.00 85.12 81 ASP A CA 1
ATOM 655 C C . ASP A 1 81 ? 7.545 -6.763 -2.666 1.00 85.12 81 ASP A C 1
ATOM 657 O O . ASP A 1 81 ? 8.608 -6.656 -3.276 1.00 85.12 81 ASP A O 1
ATOM 661 N N . LEU A 1 82 ? 6.364 -6.632 -3.282 1.00 82.38 82 LEU A N 1
ATOM 662 C CA . LEU A 1 82 ? 6.229 -6.306 -4.709 1.00 82.38 82 LEU A CA 1
ATOM 663 C C . LEU A 1 82 ? 6.748 -4.899 -5.037 1.00 82.38 82 LEU A C 1
ATOM 665 O O . LEU A 1 82 ? 7.373 -4.697 -6.077 1.00 82.38 82 LEU A O 1
ATOM 669 N N . GLN A 1 83 ? 6.544 -3.942 -4.129 1.00 75.81 83 GLN A N 1
ATOM 670 C CA . GLN A 1 83 ? 7.064 -2.578 -4.251 1.00 75.81 83 GLN A CA 1
ATOM 671 C C . GLN A 1 83 ? 8.589 -2.497 -4.143 1.00 75.81 83 GLN A C 1
ATOM 673 O O . GLN A 1 83 ? 9.192 -1.630 -4.762 1.00 75.81 83 GLN A O 1
ATOM 678 N N . LYS A 1 84 ? 9.211 -3.372 -3.346 1.00 70.94 84 LYS A N 1
ATOM 679 C CA . LYS A 1 84 ? 10.648 -3.316 -3.035 1.00 70.94 84 LYS A CA 1
ATOM 680 C C . LYS A 1 84 ? 11.539 -4.044 -4.047 1.00 70.94 84 LYS A C 1
ATOM 682 O O . LYS A 1 84 ? 12.739 -3.794 -4.072 1.00 70.94 84 LYS A O 1
ATOM 687 N N . ASN A 1 85 ? 10.982 -4.970 -4.826 1.00 57.16 85 ASN A N 1
ATOM 688 C CA . ASN A 1 85 ? 11.732 -5.790 -5.785 1.00 57.16 85 ASN A CA 1
ATOM 689 C C . ASN A 1 85 ? 11.653 -5.279 -7.241 1.00 57.16 85 ASN A C 1
ATOM 691 O O . ASN A 1 85 ? 11.965 -6.043 -8.152 1.00 57.16 85 ASN A O 1
ATOM 695 N N . ASN A 1 86 ? 11.261 -4.017 -7.454 1.00 52.31 86 ASN A N 1
ATOM 696 C CA . ASN A 1 86 ? 11.364 -3.307 -8.736 1.00 52.31 86 ASN A CA 1
ATOM 697 C C . ASN A 1 86 ? 12.323 -2.122 -8.611 1.00 52.31 86 ASN A C 1
ATOM 699 O O . ASN A 1 86 ? 12.258 -1.439 -7.563 1.00 52.31 86 ASN A O 1
#